Protein AF-A0A965URI7-F1 (afdb_monomer)

Solvent-accessible surface area (backbone atoms only — not comparable to full-atom values): 6459 Å² total; per-residue (Å²): 134,85,84,77,78,79,81,86,84,74,82,83,72,89,84,85,89,84,91,57,70,40,80,77,44,79,47,72,44,72,73,51,102,81,38,35,33,45,35,40,33,29,33,38,44,40,99,86,64,44,81,44,63,79,91,58,54,43,77,48,74,45,69,52,45,76,66,55,39,70,76,36,56,68,60,39,50,54,48,52,52,53,58,62,43,47,63,57,50,51,54,52,52,51,55,53,53,57,56,67,71,76,112

Foldseek 3Di:
DDDDDDDDDDPDDDDDDDPDWDFPDWDWAPQDPAWTKIKTWTFDADPVRHGDPPVRIDIDMDIDDPVVCVVPVVVVVVSVVVVVVVVVVVVVVVVVVVVVVVD

Mean predicted aligned error: 12.02 Å

Sequence (103 aa):
MLNNPNPIEVPAVAAKVYDRLHVYSLAAIQPTTDSGSITVELLPATADGELANGSLVQKMTAPLNPEIMQAVPELAAAFQAVLAAIPATQAYLAAQQEAASNE

Structure (mmCIF, N/CA/C/O backbone):
data_AF-A0A965URI7-F1
#
_entry.id   AF-A0A965URI7-F1
#
loop_
_atom_site.group_PDB
_atom_site.id
_atom_site.type_symbol
_atom_site.label_atom_id
_atom_site.label_alt_id
_atom_site.label_comp_id
_atom_site.label_asym_id
_atom_site.label_entity_id
_atom_site.label_seq_id
_atom_site.pdbx_PDB_ins_code
_atom_site.Cartn_x
_atom_site.Cartn_y
_atom_site.Cartn_z
_atom_site.occupancy
_atom_site.B_iso_or_equiv
_atom_site.auth_seq_id
_atom_site.auth_comp_id
_atom_site.auth_asym_id
_atom_site.auth_atom_id
_atom_site.pdbx_PDB_mo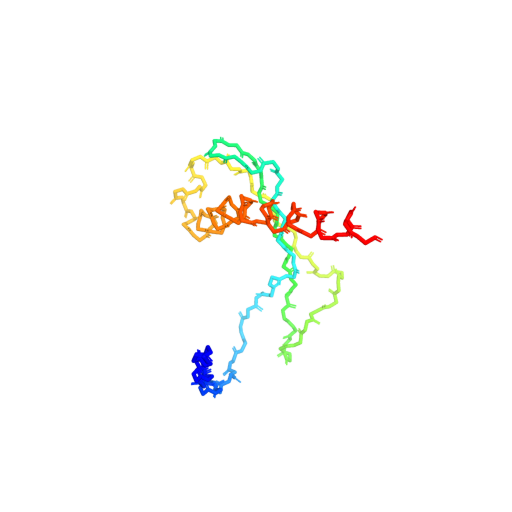del_num
ATOM 1 N N . MET A 1 1 ? 5.481 -19.696 37.059 1.00 41.69 1 MET A N 1
ATOM 2 C CA . MET A 1 1 ? 6.586 -19.413 36.121 1.00 41.69 1 MET A CA 1
ATOM 3 C C . MET A 1 1 ? 5.992 -19.404 34.723 1.00 41.69 1 MET A C 1
ATOM 5 O O . MET A 1 1 ? 5.354 -20.386 34.369 1.00 41.69 1 MET A O 1
ATOM 9 N N . LEU A 1 2 ? 6.077 -18.284 34.000 1.00 43.59 2 LEU A N 1
ATOM 10 C CA . LEU A 1 2 ? 5.572 -18.179 32.627 1.00 43.59 2 LEU A CA 1
ATOM 11 C C . LEU A 1 2 ? 6.597 -18.843 31.696 1.00 43.59 2 LEU A C 1
ATOM 13 O O . LEU A 1 2 ? 7.771 -18.482 31.738 1.00 43.59 2 LEU A O 1
ATOM 17 N N . ASN A 1 3 ? 6.177 -19.831 30.907 1.00 55.81 3 ASN A N 1
ATOM 18 C CA . ASN A 1 3 ? 7.055 -20.482 29.935 1.00 55.81 3 ASN A CA 1
ATOM 19 C C . ASN A 1 3 ? 7.365 -19.482 28.815 1.00 55.81 3 ASN A C 1
ATOM 21 O O . ASN A 1 3 ? 6.453 -19.051 28.113 1.00 55.81 3 ASN A O 1
ATOM 25 N N . ASN A 1 4 ? 8.633 -19.103 28.662 1.00 59.16 4 ASN A N 1
ATOM 26 C CA . ASN A 1 4 ? 9.064 -18.249 27.561 1.00 59.16 4 ASN A CA 1
ATOM 27 C C . ASN A 1 4 ? 9.144 -19.122 26.291 1.00 59.16 4 ASN A C 1
ATOM 29 O O . ASN A 1 4 ? 9.849 -20.134 26.327 1.00 59.16 4 ASN A O 1
ATOM 33 N N . PRO A 1 5 ? 8.411 -18.826 25.202 1.00 64.06 5 PRO A N 1
ATOM 34 C CA . PRO A 1 5 ? 8.496 -19.627 23.986 1.00 64.06 5 PRO A CA 1
ATOM 35 C C . PRO A 1 5 ? 9.886 -19.476 23.357 1.00 64.06 5 PRO A C 1
ATOM 37 O O . PRO A 1 5 ? 10.438 -18.376 23.310 1.00 64.06 5 PRO A O 1
ATOM 40 N N . ASN A 1 6 ? 10.462 -20.587 22.887 1.00 70.62 6 ASN A N 1
ATOM 41 C CA . ASN A 1 6 ? 11.753 -20.568 22.200 1.00 70.62 6 ASN A CA 1
ATOM 42 C C . ASN A 1 6 ? 11.695 -19.626 20.978 1.00 70.62 6 ASN A C 1
ATOM 44 O O . ASN A 1 6 ? 10.691 -19.649 20.257 1.00 70.62 6 ASN A O 1
ATOM 48 N N . PRO A 1 7 ? 12.745 -18.823 20.716 1.00 65.06 7 PRO A N 1
ATOM 49 C CA . PRO A 1 7 ? 12.799 -17.950 19.546 1.00 65.06 7 PRO A CA 1
ATOM 50 C C . PRO A 1 7 ? 12.645 -18.752 18.246 1.00 65.06 7 PRO A C 1
ATOM 52 O O . PRO A 1 7 ? 13.251 -19.812 18.093 1.00 65.06 7 PRO A O 1
ATOM 55 N N . ILE A 1 8 ? 11.846 -18.248 17.303 1.00 69.06 8 ILE A N 1
ATOM 56 C CA . ILE A 1 8 ? 11.729 -18.842 15.966 1.00 69.06 8 ILE A CA 1
ATOM 57 C C . ILE A 1 8 ? 12.969 -18.430 15.166 1.00 69.06 8 ILE A C 1
ATOM 59 O O . ILE A 1 8 ? 13.086 -17.278 14.752 1.00 69.06 8 ILE A O 1
ATOM 63 N N . GLU A 1 9 ? 13.899 -19.358 14.949 1.00 60.62 9 GLU A N 1
ATOM 64 C CA . GLU A 1 9 ? 15.043 -19.130 14.065 1.00 60.62 9 GLU A CA 1
ATOM 65 C C . GLU A 1 9 ? 14.634 -19.339 12.603 1.00 60.62 9 GLU A C 1
ATOM 67 O O . GLU A 1 9 ? 14.316 -20.450 12.177 1.00 60.62 9 GLU A O 1
ATOM 72 N N . VAL A 1 10 ? 14.647 -18.255 11.822 1.00 51.72 10 VAL A N 1
ATOM 73 C CA . VAL A 1 10 ? 14.452 -18.300 10.369 1.00 51.72 10 VAL A CA 1
ATOM 74 C C . VAL A 1 10 ? 15.830 -18.215 9.705 1.00 51.72 10 VAL A C 1
ATOM 76 O O . VAL A 1 10 ? 16.520 -17.209 9.888 1.00 51.72 10 VAL A O 1
ATOM 79 N N . PRO A 1 11 ? 16.268 -19.232 8.942 1.00 52.69 11 PRO A N 1
ATOM 80 C CA . PRO A 1 11 ? 17.546 -19.170 8.247 1.00 52.69 11 PRO A CA 1
ATOM 81 C C . PRO A 1 11 ? 17.525 -18.042 7.210 1.00 52.69 11 PRO A C 1
ATOM 83 O O . PRO A 1 11 ? 16.577 -17.912 6.432 1.00 52.69 11 PRO A O 1
ATOM 86 N N . ALA A 1 12 ? 18.576 -17.221 7.200 1.00 55.34 12 ALA A N 1
ATOM 87 C CA . ALA A 1 12 ? 18.700 -16.128 6.248 1.00 55.34 12 ALA A CA 1
ATOM 88 C C . ALA A 1 12 ? 18.790 -16.692 4.824 1.00 55.34 12 ALA A C 1
ATOM 90 O O . ALA A 1 12 ? 19.740 -17.390 4.466 1.00 55.34 12 ALA A O 1
ATOM 91 N N . VAL A 1 13 ? 17.779 -16.396 4.011 1.00 45.34 13 VAL A N 1
ATOM 92 C CA . VAL A 1 13 ? 17.756 -16.777 2.600 1.00 45.34 13 VAL A CA 1
ATOM 93 C C . VAL A 1 13 ? 18.772 -15.910 1.860 1.00 45.34 13 VAL A C 1
ATOM 95 O O . VAL A 1 13 ? 18.749 -14.685 1.977 1.00 45.34 13 VAL A O 1
ATOM 98 N N . ALA A 1 14 ? 19.669 -16.532 1.095 1.00 43.88 14 ALA A N 1
ATOM 99 C CA . ALA A 1 14 ? 20.610 -15.802 0.255 1.00 43.88 14 ALA A CA 1
ATOM 100 C C . ALA A 1 14 ? 19.838 -14.982 -0.791 1.00 43.88 14 ALA A C 1
ATOM 102 O O . ALA A 1 14 ? 19.219 -15.534 -1.698 1.00 43.88 14 ALA A O 1
ATOM 103 N N . ALA A 1 15 ? 19.856 -13.659 -0.657 1.00 52.19 15 ALA A N 1
ATOM 104 C CA . ALA A 1 15 ? 19.203 -12.767 -1.603 1.00 52.19 15 ALA A CA 1
ATOM 105 C C . ALA A 1 15 ? 20.182 -12.346 -2.703 1.00 52.19 15 ALA A C 1
ATOM 107 O O . ALA A 1 15 ? 21.237 -11.794 -2.387 1.00 52.19 15 ALA A O 1
ATOM 108 N N . LYS A 1 16 ? 19.801 -12.553 -3.973 1.00 47.75 16 LYS A N 1
ATOM 109 C CA . LYS A 1 16 ? 20.033 -11.612 -5.095 1.00 47.75 16 LYS A CA 1
ATOM 110 C C . LYS A 1 16 ? 19.572 -12.184 -6.437 1.00 47.75 16 LYS A C 1
ATOM 112 O O . LYS A 1 16 ? 19.998 -13.286 -6.752 1.00 47.75 16 LYS A O 1
ATOM 117 N N . VAL A 1 17 ? 18.772 -11.415 -7.200 1.00 37.69 17 VAL A N 1
ATOM 118 C CA . VAL A 1 17 ? 19.088 -10.750 -8.503 1.00 37.69 17 VAL A CA 1
ATOM 119 C C . VAL A 1 17 ? 18.024 -9.644 -8.764 1.00 37.69 17 VAL A C 1
ATOM 121 O O . VAL A 1 17 ? 16.912 -9.756 -8.244 1.00 37.69 17 VAL A O 1
ATOM 124 N N . TYR A 1 18 ? 18.342 -8.583 -9.528 1.00 54.59 18 TYR A N 1
ATOM 125 C CA . TYR A 1 18 ? 17.480 -7.414 -9.800 1.00 54.59 18 TYR A CA 1
ATOM 126 C C . TYR A 1 18 ? 17.157 -7.206 -11.289 1.00 54.59 18 TYR A C 1
ATOM 128 O O . TYR A 1 18 ? 18.071 -7.051 -12.086 1.00 54.59 18 TYR A O 1
ATOM 136 N N . ASP A 1 19 ? 15.857 -7.070 -11.586 1.00 47.19 19 ASP A N 1
ATOM 137 C CA . ASP A 1 19 ? 15.258 -6.621 -12.862 1.00 47.19 19 ASP A CA 1
ATOM 138 C C . ASP A 1 19 ? 14.026 -5.693 -12.605 1.00 47.19 19 ASP A C 1
ATOM 140 O O . ASP A 1 19 ? 13.057 -5.700 -13.363 1.00 47.19 19 ASP A O 1
ATOM 144 N N . ARG A 1 20 ? 13.951 -4.989 -11.453 1.00 50.56 20 ARG A N 1
ATOM 145 C CA . ARG A 1 20 ? 12.671 -4.567 -10.819 1.00 50.56 20 ARG A CA 1
ATOM 146 C C . ARG A 1 20 ? 12.607 -3.105 -10.339 1.00 50.56 20 ARG A C 1
ATOM 148 O O . ARG A 1 20 ? 13.596 -2.549 -9.877 1.00 50.56 20 ARG A O 1
ATOM 155 N N . LEU A 1 21 ? 11.398 -2.523 -10.387 1.00 59.62 21 LEU A N 1
ATOM 156 C CA . LEU A 1 21 ? 11.005 -1.286 -9.687 1.00 59.62 21 LEU A CA 1
ATOM 157 C C . LEU A 1 21 ? 10.872 -1.555 -8.177 1.00 59.62 21 LEU A C 1
ATOM 159 O O . LEU A 1 21 ? 10.291 -2.567 -7.780 1.00 59.62 21 LEU A O 1
ATOM 163 N N . HIS A 1 22 ? 11.365 -0.643 -7.339 1.00 71.19 22 HIS A N 1
ATOM 164 C CA . HIS A 1 22 ? 11.197 -0.700 -5.887 1.00 71.19 22 HIS A CA 1
ATOM 165 C C . HIS A 1 22 ? 9.975 0.108 -5.454 1.00 71.19 22 HIS A C 1
ATOM 167 O O . HIS A 1 22 ? 9.839 1.266 -5.838 1.00 71.19 22 HIS A O 1
ATOM 173 N N . VAL A 1 23 ? 9.107 -0.471 -4.621 1.00 72.75 23 VAL A N 1
ATOM 174 C CA . VAL A 1 23 ? 8.041 0.288 -3.948 1.00 72.75 23 VAL A CA 1
ATOM 175 C C . VAL A 1 23 ? 8.666 1.053 -2.788 1.00 72.75 23 VAL A C 1
ATOM 177 O O . VAL A 1 23 ? 9.171 0.438 -1.851 1.00 72.75 23 VAL A O 1
ATOM 180 N N . TYR A 1 24 ? 8.644 2.383 -2.859 1.00 75.94 24 TYR A N 1
ATOM 181 C CA . TYR A 1 24 ? 9.169 3.252 -1.803 1.00 75.94 24 TYR A CA 1
ATOM 182 C C . TYR A 1 24 ? 8.063 3.768 -0.877 1.00 75.94 24 TYR A C 1
ATOM 184 O O . TYR A 1 24 ? 8.278 3.919 0.323 1.00 75.94 24 TYR A O 1
ATOM 192 N N . SER A 1 25 ? 6.863 3.999 -1.417 1.00 82.56 25 SER A N 1
ATOM 193 C CA . SER A 1 25 ? 5.703 4.429 -0.638 1.00 82.56 25 SER A CA 1
ATOM 194 C C . SER A 1 25 ? 4.423 3.789 -1.160 1.00 82.56 25 SER A C 1
ATOM 196 O O . SER A 1 25 ? 4.212 3.670 -2.370 1.00 82.56 25 SER A O 1
ATOM 198 N N . LEU A 1 26 ? 3.566 3.391 -0.222 1.00 82.31 26 LEU A N 1
ATOM 199 C CA . LEU A 1 26 ? 2.203 2.950 -0.469 1.00 82.31 26 LEU A CA 1
ATOM 200 C C . LEU A 1 2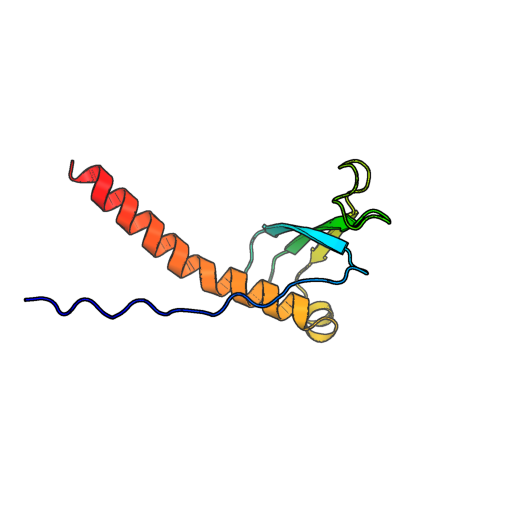6 ? 1.280 3.787 0.414 1.00 82.31 26 LEU A C 1
ATOM 202 O O . LEU A 1 26 ? 1.354 3.718 1.639 1.00 82.31 26 LEU A O 1
ATOM 206 N N . ALA A 1 27 ? 0.402 4.560 -0.213 1.00 85.06 27 ALA A N 1
ATOM 207 C CA . ALA A 1 27 ? -0.587 5.369 0.479 1.00 85.06 27 ALA A CA 1
ATOM 208 C C . ALA A 1 27 ? -1.991 4.937 0.060 1.00 85.06 27 ALA A C 1
ATOM 210 O O . ALA A 1 27 ? -2.331 4.964 -1.122 1.00 85.06 27 ALA A O 1
ATOM 211 N N . ALA A 1 28 ? -2.815 4.569 1.037 1.00 84.06 28 ALA A N 1
ATOM 212 C CA . ALA A 1 28 ? -4.239 4.350 0.837 1.00 84.06 28 ALA A CA 1
ATOM 213 C C . ALA A 1 28 ? -5.013 5.565 1.358 1.00 84.06 28 ALA A C 1
ATOM 215 O O . ALA A 1 28 ? -4.827 5.982 2.502 1.00 84.06 28 ALA A O 1
ATOM 216 N N . ILE A 1 29 ? -5.877 6.135 0.524 1.00 83.88 29 ILE A N 1
ATOM 217 C CA . ILE A 1 29 ? -6.673 7.317 0.857 1.00 83.88 29 ILE A CA 1
ATOM 218 C C . ILE A 1 29 ? -8.130 6.889 0.975 1.00 83.88 29 ILE A C 1
ATOM 220 O O . ILE A 1 29 ? -8.705 6.372 0.017 1.00 83.88 29 ILE A O 1
ATOM 224 N N . GLN A 1 30 ? -8.705 7.120 2.159 1.00 83.38 30 GLN A N 1
ATOM 225 C CA . GLN A 1 30 ? -10.079 6.739 2.509 1.00 83.38 30 GLN A CA 1
ATOM 226 C C . GLN A 1 30 ? -10.431 5.298 2.090 1.00 83.38 30 GLN A C 1
ATOM 228 O O . GLN A 1 30 ? -11.428 5.098 1.396 1.00 83.38 30 GLN A O 1
ATOM 233 N N . PRO A 1 31 ? -9.612 4.293 2.465 1.00 81.25 31 PRO A N 1
ATOM 234 C CA . PRO A 1 31 ? -9.887 2.916 2.090 1.00 81.25 31 PRO A CA 1
ATOM 235 C C . PRO A 1 31 ? -11.178 2.440 2.776 1.00 81.25 31 PRO A C 1
ATOM 237 O O . PRO A 1 31 ? -11.254 2.390 4.003 1.00 81.25 31 PRO A O 1
ATOM 240 N N . THR A 1 32 ? -12.192 2.083 1.991 1.00 80.44 32 THR A N 1
ATOM 241 C CA . THR A 1 32 ? -13.404 1.381 2.443 1.00 80.44 32 THR A CA 1
ATOM 242 C C . THR A 1 32 ? -13.628 0.135 1.589 1.00 80.44 32 THR A C 1
ATOM 244 O O . THR A 1 32 ? -12.960 -0.057 0.581 1.00 80.44 32 THR A O 1
ATOM 247 N N . THR A 1 33 ? -14.585 -0.720 1.938 1.00 72.25 33 THR A N 1
ATOM 248 C CA . THR A 1 33 ? -14.948 -1.869 1.091 1.00 72.25 33 THR A CA 1
ATOM 249 C C . THR A 1 33 ? -15.363 -1.479 -0.329 1.00 72.25 33 THR A C 1
ATOM 251 O O . THR A 1 33 ? -15.167 -2.272 -1.246 1.00 72.25 33 THR A O 1
ATOM 254 N N . ASP A 1 34 ? -15.885 -0.263 -0.514 1.00 70.94 34 ASP A N 1
ATOM 255 C CA . ASP A 1 34 ? -16.582 0.151 -1.735 1.00 70.94 34 ASP A CA 1
ATOM 256 C C . ASP A 1 34 ? -15.957 1.385 -2.412 1.00 70.94 34 ASP A C 1
ATOM 258 O O . ASP A 1 34 ? -16.368 1.768 -3.507 1.00 70.94 34 ASP A O 1
ATOM 262 N N . SER A 1 35 ? -14.981 2.041 -1.776 1.00 76.81 35 SER A N 1
ATOM 263 C CA . SER A 1 35 ? -14.392 3.290 -2.263 1.00 76.81 35 SER A CA 1
ATOM 264 C C . SER A 1 35 ? -12.969 3.530 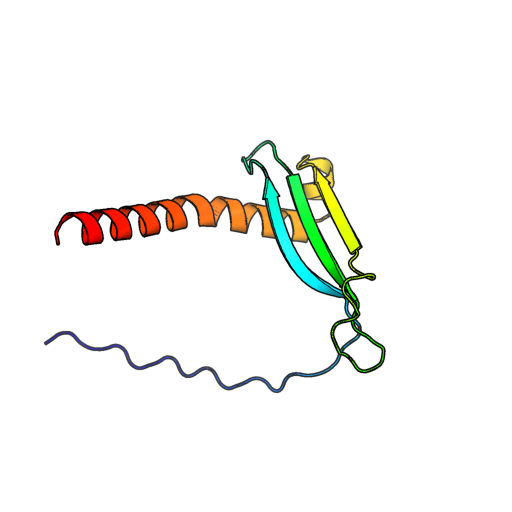-1.757 1.00 76.81 35 SER A C 1
ATOM 266 O O . SER A 1 35 ? -12.543 2.993 -0.737 1.00 76.81 35 SER A O 1
ATOM 268 N N . GLY A 1 36 ? -12.259 4.432 -2.434 1.00 83.06 36 GLY A N 1
ATOM 269 C CA . GLY A 1 36 ? -10.968 4.963 -2.000 1.00 83.06 36 GLY A CA 1
ATOM 270 C C . GLY A 1 36 ? -9.996 5.106 -3.163 1.00 83.06 36 GLY A C 1
ATOM 271 O O . GLY A 1 36 ? -10.360 4.960 -4.334 1.00 83.06 36 GLY A O 1
ATOM 272 N N . SER A 1 37 ? -8.727 5.340 -2.844 1.00 85.56 37 SER A N 1
ATOM 273 C CA . SER A 1 37 ? -7.642 5.179 -3.813 1.00 85.56 37 SER A CA 1
ATOM 274 C C . SER A 1 37 ? -6.389 4.595 -3.176 1.00 85.56 37 SER A C 1
ATOM 276 O O . SER A 1 37 ? -6.124 4.783 -1.987 1.00 85.56 37 SER A O 1
ATOM 278 N N . ILE A 1 38 ? -5.605 3.890 -3.989 1.00 85.06 38 ILE A N 1
ATOM 279 C CA . ILE A 1 38 ? -4.230 3.529 -3.660 1.00 85.06 38 ILE A CA 1
ATOM 280 C C . ILE A 1 38 ? -3.303 4.349 -4.540 1.00 85.06 38 ILE A C 1
ATOM 282 O O . ILE A 1 38 ? -3.491 4.467 -5.750 1.00 85.06 38 ILE A O 1
ATOM 286 N N . THR A 1 39 ? -2.274 4.891 -3.911 1.00 88.25 39 THR A N 1
ATOM 287 C CA . THR A 1 39 ? -1.145 5.523 -4.566 1.00 88.25 39 THR A CA 1
ATOM 288 C C . THR A 1 39 ? 0.113 4.728 -4.256 1.00 88.25 39 THR A C 1
ATOM 290 O O . THR A 1 39 ? 0.419 4.473 -3.093 1.00 88.25 39 THR A O 1
ATOM 293 N N . VAL A 1 40 ? 0.837 4.352 -5.304 1.00 84.31 40 VAL A N 1
ATOM 294 C CA . VAL A 1 40 ? 2.117 3.652 -5.239 1.00 84.31 40 VAL A CA 1
ATOM 295 C C . VAL A 1 40 ? 3.182 4.568 -5.819 1.00 84.31 40 VAL A C 1
ATOM 297 O O . VAL A 1 40 ? 3.039 5.062 -6.939 1.00 84.31 40 VAL A O 1
ATOM 300 N N . GLU A 1 41 ? 4.252 4.786 -5.068 1.00 87.00 41 GLU A N 1
ATOM 301 C CA . GLU A 1 41 ? 5.442 5.473 -5.559 1.00 87.00 41 GLU A CA 1
ATOM 302 C C . GLU A 1 41 ? 6.550 4.443 -5.758 1.00 87.00 41 GLU A C 1
ATOM 304 O O . GLU A 1 41 ? 6.994 3.771 -4.820 1.00 87.00 41 GLU A O 1
ATOM 309 N N . LEU A 1 42 ? 6.947 4.297 -7.019 1.00 84.75 42 LEU A N 1
ATOM 310 C CA . LEU A 1 42 ? 7.957 3.364 -7.475 1.00 84.75 42 LEU A CA 1
ATOM 311 C C . LEU A 1 42 ? 9.237 4.113 -7.811 1.00 84.75 42 LEU A C 1
ATOM 313 O O . LEU A 1 42 ? 9.226 5.058 -8.596 1.00 84.75 42 LEU A O 1
ATOM 317 N N . LEU A 1 43 ? 10.351 3.651 -7.266 1.00 84.44 43 LEU A N 1
ATOM 318 C CA . LEU A 1 43 ? 11.674 4.134 -7.618 1.00 84.44 43 LEU A CA 1
ATOM 319 C C . LEU A 1 43 ? 12.372 3.048 -8.445 1.00 84.44 43 LEU A C 1
ATOM 321 O O . LEU A 1 43 ? 12.526 1.923 -7.959 1.00 84.44 43 LEU A O 1
ATOM 325 N N . PRO A 1 44 ? 12.746 3.317 -9.706 1.00 78.94 44 PRO A N 1
ATOM 326 C CA . PRO A 1 44 ? 13.472 2.339 -10.504 1.00 78.94 44 PRO A CA 1
ATOM 327 C C . PRO A 1 44 ? 14.810 1.991 -9.859 1.00 78.94 44 PRO A C 1
ATOM 329 O O . PRO A 1 44 ? 15.457 2.838 -9.243 1.00 78.94 44 PRO A O 1
ATOM 332 N N . ALA A 1 45 ? 15.222 0.737 -10.017 1.00 74.31 45 ALA A N 1
ATOM 333 C CA . ALA A 1 45 ? 16.603 0.363 -9.771 1.00 74.31 45 ALA A CA 1
ATOM 334 C C . ALA A 1 45 ? 17.494 0.926 -10.894 1.00 74.31 45 ALA A C 1
ATOM 336 O O . ALA A 1 45 ? 17.085 0.979 -12.058 1.00 74.31 45 ALA A O 1
ATOM 337 N N . THR A 1 46 ? 18.709 1.352 -10.560 1.00 74.12 46 THR A N 1
ATOM 338 C CA . THR A 1 46 ? 19.759 1.659 -11.537 1.00 74.12 46 THR A CA 1
ATOM 339 C C . THR A 1 46 ? 20.296 0.365 -12.159 1.00 74.12 46 THR A C 1
ATOM 341 O O . THR A 1 46 ? 20.005 -0.731 -11.680 1.00 74.12 46 THR A O 1
ATOM 344 N N . ALA A 1 47 ? 21.112 0.470 -13.215 1.00 73.12 47 ALA A N 1
ATOM 345 C CA . ALA A 1 47 ? 21.755 -0.695 -13.842 1.00 73.12 47 ALA A CA 1
ATOM 346 C C . ALA A 1 47 ? 22.621 -1.513 -12.861 1.00 73.12 47 ALA A C 1
ATOM 348 O O . ALA A 1 47 ? 22.826 -2.706 -13.068 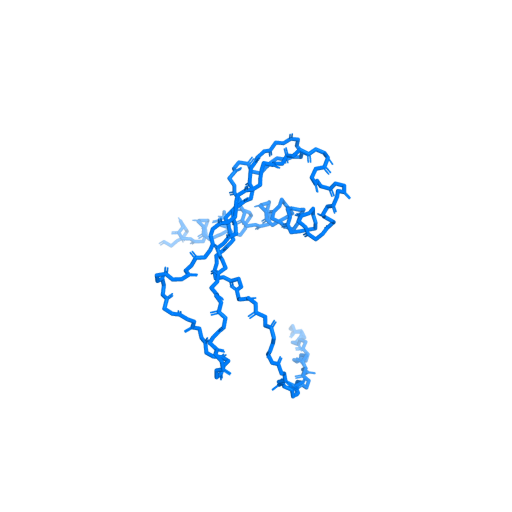1.00 73.12 47 ALA A O 1
ATOM 349 N N . ASP A 1 48 ? 23.067 -0.879 -11.774 1.00 73.12 48 ASP A N 1
ATOM 350 C CA . ASP A 1 48 ? 23.873 -1.489 -10.716 1.00 73.12 4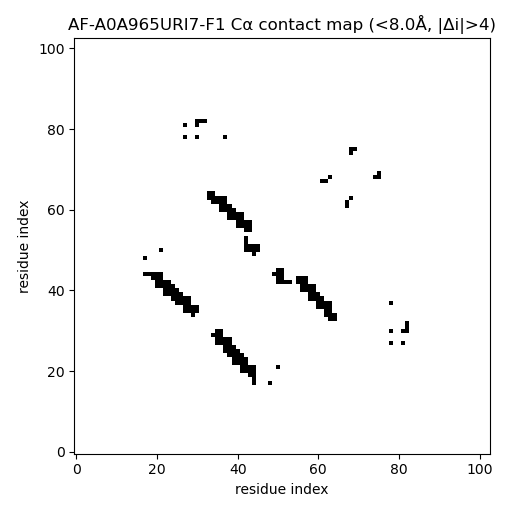8 ASP A CA 1
ATOM 351 C C . ASP A 1 48 ? 23.016 -2.072 -9.570 1.00 73.12 48 ASP A C 1
ATOM 353 O O . ASP A 1 48 ? 23.551 -2.629 -8.613 1.00 73.12 48 ASP A O 1
ATOM 357 N N . GLY A 1 49 ? 21.682 -1.972 -9.665 1.00 65.81 49 GLY A N 1
ATOM 358 C CA . GLY A 1 49 ? 20.731 -2.488 -8.674 1.00 65.81 49 GLY A CA 1
ATOM 359 C C . GLY A 1 49 ? 20.478 -1.567 -7.475 1.00 65.81 49 GLY A C 1
ATOM 360 O O . GLY A 1 49 ? 19.854 -1.996 -6.507 1.00 65.81 49 GLY A O 1
ATOM 361 N N . GLU A 1 50 ? 20.946 -0.318 -7.528 1.00 71.50 50 GLU A N 1
ATOM 362 C CA . GLU A 1 50 ? 20.741 0.687 -6.477 1.00 71.50 50 GLU A CA 1
ATOM 363 C C . GLU A 1 50 ? 19.451 1.483 -6.700 1.00 71.50 50 GLU A C 1
ATOM 365 O O . GLU A 1 50 ? 18.930 1.547 -7.813 1.00 71.50 50 GLU A O 1
ATOM 370 N N . LEU A 1 51 ? 18.932 2.141 -5.660 1.00 73.25 51 LEU A N 1
ATOM 371 C CA . LEU A 1 51 ? 17.793 3.046 -5.826 1.00 73.25 51 LEU A CA 1
ATOM 372 C C . LEU A 1 51 ? 18.186 4.235 -6.713 1.00 73.25 51 LEU A C 1
ATOM 374 O O . LEU A 1 51 ? 19.163 4.937 -6.442 1.00 73.25 51 LEU A O 1
ATOM 378 N N . ALA A 1 52 ? 17.413 4.476 -7.772 1.00 71.88 52 ALA A N 1
ATOM 379 C CA . ALA A 1 52 ? 17.612 5.635 -8.628 1.00 71.88 52 ALA A CA 1
ATOM 380 C C . ALA A 1 52 ? 17.373 6.954 -7.873 1.00 71.88 52 ALA A C 1
ATOM 382 O O . ALA A 1 52 ? 16.805 6.995 -6.784 1.00 71.88 52 ALA A O 1
ATOM 383 N N . ASN A 1 53 ? 17.796 8.069 -8.470 1.00 79.06 53 ASN A N 1
ATOM 384 C CA . ASN A 1 53 ? 17.526 9.392 -7.910 1.00 79.06 53 ASN A CA 1
ATOM 385 C C . ASN A 1 53 ? 16.008 9.618 -7.761 1.00 79.06 53 ASN A C 1
ATOM 387 O O . ASN A 1 53 ? 15.235 9.226 -8.634 1.00 79.06 53 ASN A O 1
ATOM 391 N N . GLY A 1 54 ? 15.592 10.309 -6.695 1.00 74.94 54 GLY A N 1
ATOM 392 C CA . GLY A 1 54 ? 14.203 10.700 -6.444 1.00 74.94 54 GLY A CA 1
ATOM 393 C C . GLY A 1 54 ? 13.525 11.469 -7.589 1.00 74.94 54 GLY A C 1
ATOM 394 O O . GLY A 1 54 ? 12.303 11.452 -7.692 1.00 74.94 54 GLY A O 1
ATOM 395 N N . SER A 1 55 ? 14.283 12.082 -8.505 1.00 79.75 55 SER A N 1
ATOM 396 C CA . SER A 1 55 ? 13.731 12.663 -9.741 1.00 79.75 55 SER A CA 1
ATOM 397 C C . SER A 1 55 ? 13.113 11.635 -10.700 1.00 79.75 55 SER A C 1
ATOM 399 O O . SER A 1 55 ? 12.365 12.018 -11.597 1.00 79.75 55 SER A O 1
ATOM 401 N N . LEU A 1 56 ? 13.414 10.347 -10.523 1.00 78.75 56 LEU A N 1
ATOM 402 C CA . LEU A 1 56 ? 12.914 9.234 -11.330 1.00 78.75 56 LEU A CA 1
ATOM 403 C C . LEU A 1 56 ? 11.771 8.471 -10.646 1.00 78.75 56 LEU A C 1
ATOM 405 O O . LEU A 1 56 ? 11.372 7.413 -11.136 1.00 78.75 56 LEU A O 1
ATOM 409 N N . VAL A 1 57 ? 11.239 8.994 -9.532 1.00 86.31 57 VAL A N 1
ATOM 410 C CA . VAL A 1 57 ? 10.049 8.435 -8.879 1.00 86.31 57 VAL A CA 1
ATOM 411 C C . VAL A 1 57 ? 8.887 8.430 -9.866 1.00 86.31 57 VAL A C 1
ATOM 413 O O . VAL A 1 57 ? 8.499 9.457 -10.422 1.00 86.31 57 VAL A O 1
ATOM 416 N N . GLN A 1 58 ? 8.300 7.256 -10.041 1.00 83.81 58 GLN A N 1
ATOM 417 C CA . GLN A 1 58 ? 7.080 7.051 -10.796 1.00 83.81 58 GLN A CA 1
ATOM 418 C C . GLN A 1 58 ? 5.923 6.918 -9.821 1.00 83.81 58 GLN A C 1
ATOM 420 O O . GLN A 1 58 ? 5.924 6.058 -8.942 1.00 83.81 58 GLN A O 1
ATOM 425 N N . LYS A 1 59 ? 4.919 7.7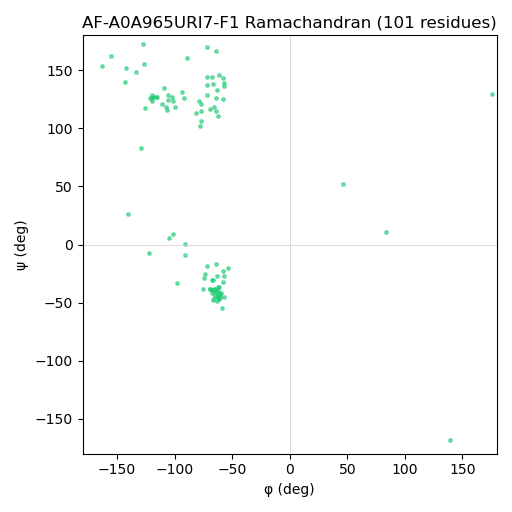72 -9.987 1.00 87.88 59 LYS A N 1
ATOM 426 C CA . LYS A 1 59 ? 3.726 7.768 -9.151 1.00 87.88 59 LYS A CA 1
ATOM 427 C C . LYS A 1 59 ? 2.561 7.180 -9.924 1.00 87.88 59 LYS A C 1
ATOM 429 O O . LYS A 1 59 ? 2.215 7.672 -1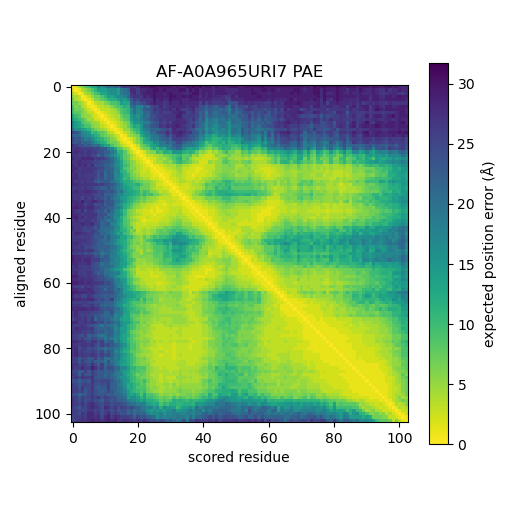0.994 1.00 87.88 59 LYS A O 1
ATOM 434 N N . MET A 1 60 ? 1.946 6.152 -9.360 1.00 83.94 60 MET A N 1
ATOM 435 C CA . MET A 1 60 ? 0.742 5.535 -9.899 1.00 83.94 60 MET A CA 1
ATOM 436 C C . MET A 1 60 ? -0.375 5.673 -8.882 1.00 83.94 60 MET A C 1
ATOM 438 O O . MET A 1 60 ? -0.217 5.282 -7.729 1.00 83.94 60 MET A O 1
ATOM 442 N N . THR A 1 61 ? -1.511 6.206 -9.313 1.00 86.50 61 THR A N 1
ATOM 443 C CA . THR A 1 61 ? -2.712 6.295 -8.485 1.00 86.50 61 THR A CA 1
ATOM 444 C C . THR A 1 61 ? -3.834 5.561 -9.190 1.00 86.50 61 THR A C 1
ATOM 446 O O . THR A 1 61 ? -4.131 5.843 -10.349 1.00 86.50 61 THR A O 1
ATOM 449 N N . ALA A 1 62 ? -4.454 4.628 -8.480 1.00 82.19 62 ALA A N 1
ATOM 450 C CA . ALA A 1 62 ? -5.587 3.867 -8.968 1.00 82.19 62 ALA A CA 1
ATOM 451 C C . ALA A 1 62 ? -6.795 4.122 -8.056 1.00 82.19 62 ALA A C 1
ATOM 453 O O . ALA A 1 62 ? -6.681 3.954 -6.833 1.00 82.19 62 ALA A O 1
ATOM 454 N N . PRO A 1 63 ? -7.947 4.542 -8.613 1.00 83.19 63 PRO A N 1
ATOM 455 C CA . PRO A 1 63 ? -9.185 4.546 -7.856 1.00 83.19 63 PRO A CA 1
ATOM 456 C C . PRO A 1 63 ? -9.589 3.103 -7.563 1.00 83.19 63 PRO A C 1
ATOM 458 O O . PRO A 1 63 ? -9.403 2.207 -8.388 1.00 83.19 63 PRO A O 1
ATOM 461 N N . LEU A 1 64 ? -10.170 2.881 -6.392 1.00 72.69 64 LEU A N 1
ATOM 462 C CA . LEU A 1 64 ? -10.795 1.604 -6.094 1.00 72.69 64 LEU A CA 1
ATOM 463 C C . LEU A 1 64 ? -12.142 1.552 -6.787 1.00 72.69 64 LEU A C 1
ATOM 465 O O . LEU A 1 64 ? -13.111 2.171 -6.355 1.00 72.69 64 LEU A O 1
ATOM 469 N N . ASN A 1 65 ? -12.168 0.827 -7.897 1.00 78.44 65 ASN A N 1
ATOM 470 C CA . ASN A 1 65 ? -13.392 0.377 -8.520 1.00 78.44 65 ASN A CA 1
ATOM 471 C C . ASN A 1 65 ? -13.322 -1.150 -8.727 1.00 78.44 65 ASN A C 1
ATOM 473 O O . ASN A 1 65 ? -12.228 -1.722 -8.802 1.00 78.44 65 ASN A O 1
ATOM 477 N N . PRO A 1 66 ? -14.476 -1.831 -8.813 1.00 75.88 66 PRO A N 1
ATOM 478 C CA . PRO A 1 66 ? -14.510 -3.284 -8.962 1.00 75.88 66 PRO A CA 1
ATOM 479 C C . PRO A 1 66 ? -13.758 -3.798 -10.198 1.00 75.88 66 PRO A C 1
ATOM 481 O O . PRO A 1 66 ? -13.178 -4.877 -10.157 1.00 75.88 66 PRO A O 1
ATOM 484 N N . GLU A 1 67 ? -13.736 -3.020 -11.280 1.00 82.06 67 GLU A N 1
ATOM 485 C CA . GLU A 1 67 ? -13.098 -3.386 -12.547 1.00 82.06 67 GLU A CA 1
ATOM 486 C C . GLU A 1 67 ? -11.570 -3.496 -12.414 1.00 82.06 67 GLU A C 1
ATOM 488 O O . GLU A 1 67 ? -10.985 -4.511 -12.789 1.00 82.06 67 GLU A O 1
ATOM 493 N N . ILE A 1 68 ? -10.922 -2.502 -11.800 1.00 74.56 68 ILE A N 1
ATOM 494 C CA . ILE A 1 68 ? -9.474 -2.504 -11.557 1.00 74.56 68 ILE A CA 1
ATOM 495 C C . ILE A 1 68 ? -9.099 -3.614 -10.575 1.00 74.56 68 ILE A C 1
ATOM 497 O O . ILE A 1 68 ? -8.093 -4.292 -10.772 1.00 74.56 68 ILE A O 1
ATOM 501 N N . MET A 1 69 ? -9.908 -3.836 -9.537 1.00 75.12 69 MET A N 1
ATOM 502 C CA . MET A 1 69 ? -9.639 -4.893 -8.556 1.00 75.12 69 MET A CA 1
ATOM 503 C C . MET A 1 69 ? -9.765 -6.301 -9.151 1.00 75.12 69 MET A C 1
ATOM 505 O O . MET A 1 69 ? -9.061 -7.207 -8.711 1.00 75.12 69 MET A O 1
ATOM 509 N N . GLN A 1 70 ? -10.628 -6.493 -10.152 1.00 80.62 70 GLN A N 1
ATOM 510 C CA . GLN A 1 70 ? -10.718 -7.749 -10.902 1.00 80.62 70 GLN A CA 1
ATOM 511 C C . GLN A 1 70 ? -9.561 -7.915 -11.892 1.00 80.62 70 GLN A C 1
ATOM 513 O O . GLN A 1 70 ? -9.051 -9.021 -12.054 1.00 80.62 70 GLN A O 1
ATOM 518 N N . ALA A 1 71 ? -9.144 -6.828 -12.546 1.00 82.06 71 ALA A N 1
ATOM 519 C CA . ALA A 1 71 ? -8.067 -6.854 -13.530 1.00 82.06 71 ALA A CA 1
ATOM 520 C C . ALA A 1 71 ? -6.667 -6.981 -12.901 1.00 82.06 71 ALA A C 1
ATOM 522 O O . ALA A 1 71 ? -5.767 -7.530 -13.534 1.00 82.06 71 ALA A O 1
ATOM 523 N N . VAL A 1 72 ? -6.475 -6.480 -11.674 1.00 82.25 72 VAL A N 1
ATOM 524 C CA . VAL A 1 72 ? -5.182 -6.446 -10.971 1.00 82.25 72 VAL A CA 1
ATOM 525 C C . VAL A 1 72 ? -5.333 -7.038 -9.558 1.00 82.25 72 VAL A C 1
ATOM 527 O O . VAL A 1 72 ? -5.505 -6.297 -8.581 1.00 82.25 72 VAL A O 1
ATOM 530 N N . PRO A 1 73 ? -5.282 -8.375 -9.411 1.00 80.38 73 PRO A N 1
ATOM 531 C CA . PRO A 1 73 ? -5.530 -9.047 -8.134 1.00 80.38 73 PRO A CA 1
ATOM 532 C C . PRO A 1 73 ? -4.508 -8.690 -7.042 1.00 80.38 73 PRO A C 1
ATOM 534 O O . PRO A 1 73 ? -4.848 -8.687 -5.860 1.00 80.38 73 PRO A O 1
ATOM 537 N N . GLU A 1 74 ? -3.275 -8.326 -7.399 1.00 79.62 74 GLU A N 1
ATOM 538 C CA . GLU A 1 74 ? -2.248 -7.874 -6.453 1.00 79.62 74 GLU A CA 1
ATOM 539 C C . GLU A 1 74 ? -2.627 -6.546 -5.790 1.00 79.62 74 GLU A C 1
ATOM 541 O O . GLU A 1 74 ? -2.402 -6.358 -4.593 1.00 79.62 74 GLU A O 1
ATOM 546 N N . LEU A 1 75 ? -3.243 -5.633 -6.548 1.00 76.62 75 LEU A N 1
ATOM 547 C CA . LEU A 1 75 ? -3.723 -4.362 -6.014 1.00 76.62 75 LEU A CA 1
ATOM 548 C C . LEU A 1 75 ? -4.914 -4.586 -5.077 1.00 76.62 75 LEU A C 1
ATOM 550 O O . LEU A 1 75 ? -4.999 -3.954 -4.023 1.00 76.62 75 LEU A O 1
ATOM 554 N N . ALA A 1 76 ? -5.792 -5.534 -5.418 1.00 78.75 76 ALA A N 1
ATOM 555 C CA . ALA A 1 76 ? -6.880 -5.947 -4.541 1.00 78.75 76 ALA A CA 1
ATOM 556 C C . ALA A 1 76 ? -6.356 -6.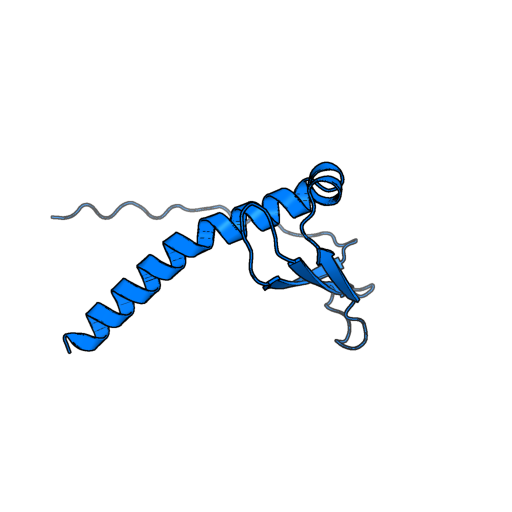545 -3.224 1.00 78.75 76 ALA A C 1
ATOM 558 O O . ALA A 1 76 ? -6.827 -6.169 -2.151 1.00 78.75 76 ALA A O 1
ATOM 559 N N . ALA A 1 77 ? -5.347 -7.418 -3.287 1.00 82.94 77 ALA A N 1
ATOM 560 C CA . ALA A 1 77 ? -4.716 -7.996 -2.103 1.00 82.94 77 ALA A CA 1
ATOM 561 C C . ALA A 1 77 ? -4.050 -6.926 -1.222 1.00 82.94 77 ALA A C 1
ATOM 563 O O . ALA A 1 77 ? -4.256 -6.917 -0.007 1.00 82.94 77 ALA A O 1
ATOM 564 N N . ALA A 1 78 ? -3.309 -5.990 -1.825 1.00 81.56 78 ALA A N 1
ATOM 565 C CA . ALA A 1 78 ? -2.694 -4.876 -1.105 1.00 81.56 78 ALA A CA 1
ATOM 566 C C . ALA A 1 78 ? -3.747 -4.015 -0.391 1.00 81.56 78 ALA A C 1
ATOM 568 O O . ALA A 1 78 ? -3.569 -3.636 0.765 1.00 81.56 78 ALA A O 1
ATOM 569 N N . PHE A 1 79 ? -4.876 -3.755 -1.049 1.00 79.12 79 PHE A N 1
ATOM 570 C CA . PHE A 1 79 ? -5.963 -2.994 -0.453 1.00 79.12 79 PHE A CA 1
ATOM 571 C C . PHE A 1 79 ? -6.620 -3.703 0.730 1.00 79.12 79 PHE A C 1
ATOM 573 O O . PHE A 1 79 ? -6.809 -3.101 1.787 1.00 79.12 79 PHE A O 1
ATOM 580 N N . GLN A 1 80 ? -6.925 -4.991 0.578 1.00 82.75 80 GLN A N 1
ATOM 581 C CA . GLN A 1 80 ? -7.512 -5.788 1.653 1.00 82.75 80 GLN A CA 1
ATOM 582 C C . GLN A 1 80 ? -6.572 -5.888 2.859 1.00 82.75 80 GLN A C 1
ATOM 584 O O . GLN A 1 80 ? -7.027 -5.814 3.998 1.00 82.75 80 GLN A O 1
ATOM 589 N N . ALA A 1 81 ? -5.258 -5.973 2.626 1.00 85.75 81 ALA A N 1
ATOM 590 C CA . ALA A 1 81 ? -4.268 -5.930 3.697 1.00 85.75 81 ALA A CA 1
ATOM 591 C C . ALA A 1 81 ? -4.304 -4.595 4.462 1.00 85.75 81 ALA A C 1
ATOM 593 O O . ALA A 1 81 ? -4.276 -4.597 5.692 1.00 85.75 81 ALA A O 1
ATOM 594 N N . VAL A 1 82 ? -4.427 -3.462 3.758 1.00 85.12 82 VAL A N 1
ATOM 595 C CA . VAL A 1 82 ? -4.576 -2.147 4.402 1.00 85.12 82 VAL A CA 1
ATOM 596 C C . VAL A 1 82 ? -5.871 -2.072 5.209 1.00 85.12 82 VAL A C 1
ATOM 598 O O . VAL A 1 82 ? -5.829 -1.682 6.373 1.00 85.12 82 VAL A O 1
ATOM 601 N N . LEU A 1 83 ? -7.008 -2.478 4.633 1.00 85.12 83 LEU A N 1
ATOM 602 C CA . LEU A 1 83 ? -8.293 -2.490 5.340 1.00 85.12 83 LEU A CA 1
ATOM 603 C C . LEU A 1 83 ? -8.237 -3.338 6.616 1.00 85.12 83 LEU A C 1
ATOM 605 O O . LEU A 1 83 ? -8.687 -2.893 7.671 1.00 85.12 83 LEU A O 1
ATOM 609 N N . ALA A 1 84 ? -7.644 -4.530 6.538 1.00 88.38 84 ALA A N 1
ATOM 610 C CA . ALA A 1 84 ? -7.499 -5.428 7.678 1.00 88.38 84 ALA A CA 1
ATOM 611 C C . ALA A 1 84 ? -6.557 -4.872 8.761 1.00 88.38 84 ALA A C 1
ATOM 613 O O . ALA A 1 84 ? -6.753 -5.143 9.947 1.00 88.38 84 ALA A O 1
ATOM 614 N N . ALA A 1 85 ? -5.553 -4.078 8.380 1.00 88.81 85 ALA A N 1
ATOM 615 C CA . ALA A 1 85 ? -4.623 -3.469 9.324 1.00 88.81 85 ALA A CA 1
ATOM 616 C C . ALA A 1 85 ? -5.248 -2.316 10.130 1.00 88.81 85 ALA A C 1
ATOM 618 O O . ALA A 1 85 ? -4.784 -2.043 11.240 1.00 88.81 85 ALA A O 1
ATOM 619 N N . ILE A 1 86 ? -6.291 -1.644 9.618 1.00 86.31 86 ILE A N 1
ATOM 620 C CA . ILE A 1 86 ? -6.883 -0.457 10.265 1.00 86.31 86 ILE A CA 1
ATOM 621 C C . ILE A 1 86 ? -7.400 -0.766 11.680 1.00 86.31 86 ILE A C 1
ATOM 623 O O . ILE A 1 86 ? -6.931 -0.105 12.610 1.00 86.31 86 ILE A O 1
ATOM 627 N N . PRO A 1 87 ? -8.284 -1.763 11.908 1.00 89.38 87 PRO A N 1
ATOM 628 C CA . PRO A 1 87 ? -8.787 -2.045 13.252 1.00 89.38 87 PRO A CA 1
ATOM 629 C C . PRO A 1 87 ? -7.676 -2.456 14.225 1.00 89.38 87 PRO A C 1
ATOM 631 O O . PRO A 1 87 ? -7.653 -2.004 15.368 1.00 89.38 87 PRO A O 1
ATOM 634 N N . ALA A 1 88 ? -6.716 -3.268 13.768 1.00 89.88 88 ALA A N 1
ATOM 635 C CA . ALA A 1 88 ? -5.582 -3.697 14.588 1.00 89.88 88 ALA A CA 1
ATOM 636 C C . ALA A 1 88 ? -4.685 -2.515 14.994 1.00 89.88 88 ALA A C 1
ATOM 638 O O . ALA A 1 88 ? -4.267 -2.412 16.147 1.00 89.88 88 ALA A O 1
ATOM 639 N N . THR A 1 89 ? -4.437 -1.588 14.066 1.00 87.69 89 THR A N 1
ATOM 640 C CA . THR A 1 89 ? -3.642 -0.380 14.323 1.00 87.69 89 THR A CA 1
ATOM 641 C C . THR A 1 89 ? -4.368 0.558 15.286 1.00 87.69 89 THR A C 1
ATOM 643 O O . THR A 1 89 ? -3.752 1.089 16.206 1.00 87.69 89 THR A O 1
ATOM 646 N N . GLN A 1 90 ? -5.684 0.728 15.130 1.00 90.19 90 GLN A N 1
ATOM 647 C CA . GLN A 1 90 ? -6.501 1.520 16.054 1.00 90.19 90 GLN A CA 1
ATOM 648 C C . GLN A 1 90 ? -6.474 0.940 17.473 1.00 90.19 90 GLN A C 1
ATOM 650 O O . GLN A 1 90 ? -6.253 1.686 18.425 1.00 90.19 90 GLN A O 1
ATOM 655 N N . ALA A 1 91 ? -6.634 -0.379 17.616 1.00 93.00 91 ALA A N 1
ATOM 656 C CA . ALA A 1 91 ? -6.564 -1.055 18.910 1.00 93.00 91 ALA A CA 1
ATOM 657 C C . ALA A 1 91 ? -5.190 -0.880 19.580 1.00 93.00 91 ALA A C 1
ATOM 659 O O . ALA A 1 91 ? -5.112 -0.587 20.771 1.00 93.00 91 ALA A O 1
ATOM 660 N N . TYR A 1 92 ? -4.106 -0.999 18.808 1.00 91.75 92 TYR A N 1
ATOM 661 C CA . TYR A 1 92 ? -2.753 -0.756 19.304 1.00 91.75 92 TYR A CA 1
ATOM 662 C C . TYR A 1 92 ? -2.563 0.688 19.796 1.00 91.75 92 TYR A C 1
ATOM 664 O O . TYR A 1 92 ? -2.044 0.901 20.890 1.00 91.75 92 TYR A O 1
ATOM 672 N N . LEU A 1 93 ? -3.002 1.684 19.019 1.00 92.44 93 LEU A N 1
ATOM 673 C CA . LEU A 1 93 ? -2.882 3.097 19.395 1.00 92.44 93 LEU A CA 1
ATOM 674 C C . LEU A 1 93 ? -3.706 3.439 20.644 1.00 92.44 93 LEU A C 1
ATOM 676 O O . LEU A 1 93 ? -3.223 4.183 21.495 1.00 92.44 93 LEU A O 1
ATOM 680 N N . ALA A 1 94 ? -4.909 2.875 20.777 1.00 93.06 94 ALA A N 1
ATOM 681 C CA . ALA A 1 94 ? -5.736 3.044 21.970 1.00 93.06 94 ALA A CA 1
ATOM 682 C C . ALA A 1 94 ? -5.032 2.498 23.225 1.00 93.06 94 ALA A C 1
ATOM 684 O O . ALA A 1 94 ? -4.939 3.200 24.230 1.00 93.06 94 ALA A O 1
ATOM 685 N N . ALA A 1 95 ? -4.437 1.302 23.140 1.00 89.38 95 ALA A N 1
ATOM 686 C CA . ALA A 1 95 ? -3.694 0.707 24.252 1.00 89.38 95 ALA A CA 1
ATOM 687 C C . ALA A 1 95 ? -2.477 1.554 24.680 1.00 89.38 95 ALA A C 1
ATOM 689 O O . ALA A 1 95 ? -2.176 1.660 25.867 1.00 89.38 95 ALA A O 1
ATOM 690 N N . GLN A 1 96 ? -1.790 2.191 23.725 1.00 90.06 96 GLN A N 1
ATOM 691 C CA . GLN A 1 96 ? -0.671 3.099 24.015 1.00 90.06 96 GLN A CA 1
ATOM 692 C C . GLN A 1 96 ? -1.129 4.378 24.731 1.00 90.06 96 GLN A C 1
ATOM 694 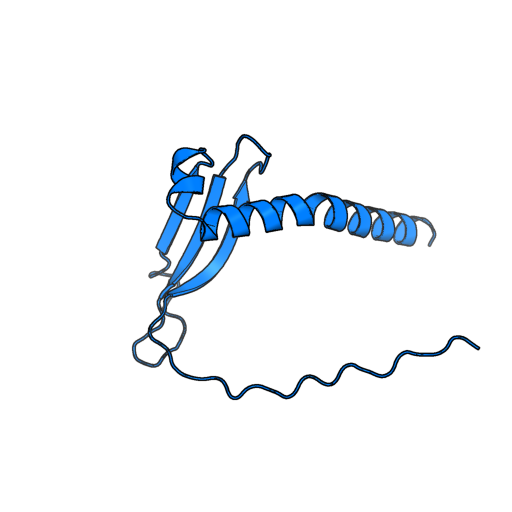O O . GLN A 1 96 ? -0.459 4.855 25.645 1.00 90.06 96 GLN A O 1
ATOM 699 N N . GLN A 1 97 ? -2.280 4.932 24.342 1.00 83.75 97 GLN A N 1
ATOM 700 C CA . GLN A 1 97 ? -2.839 6.130 24.975 1.00 83.75 97 GLN A CA 1
ATOM 701 C C . GLN A 1 97 ? -3.324 5.860 26.404 1.00 83.75 97 GLN A C 1
ATOM 703 O O . GLN A 1 97 ? -3.112 6.691 27.286 1.00 83.75 97 GLN A O 1
ATOM 708 N N . GLU A 1 98 ? -3.923 4.695 26.657 1.00 77.00 98 GLU A N 1
ATOM 709 C CA . GLU A 1 98 ? -4.312 4.271 28.008 1.00 77.00 98 GLU A CA 1
ATOM 710 C C . GLU A 1 98 ? -3.098 4.064 28.923 1.00 77.00 98 GLU A C 1
ATOM 712 O O . GLU A 1 98 ? -3.143 4.442 30.094 1.00 77.00 98 GLU A O 1
ATOM 717 N N . ALA A 1 99 ? -1.998 3.516 28.398 1.00 69.12 99 ALA A N 1
ATOM 718 C CA . ALA A 1 99 ? -0.755 3.359 29.152 1.00 69.12 99 ALA A CA 1
ATOM 719 C C . ALA A 1 99 ? -0.138 4.716 29.536 1.00 69.12 99 ALA A C 1
ATOM 721 O O . ALA A 1 99 ? 0.234 4.906 30.688 1.00 69.12 99 ALA A O 1
ATOM 722 N N . ALA A 1 100 ? -0.112 5.674 28.605 1.00 69.00 100 ALA A N 1
ATOM 723 C CA . ALA A 1 100 ? 0.432 7.015 28.838 1.00 69.00 100 ALA A CA 1
ATOM 724 C C . ALA A 1 100 ? -0.435 7.903 29.755 1.00 69.00 100 ALA A C 1
ATOM 726 O O . ALA A 1 100 ? 0.048 8.906 30.265 1.00 69.00 100 ALA A O 1
ATOM 727 N N . SER A 1 101 ? -1.718 7.572 29.940 1.00 65.12 101 SER A N 1
ATOM 728 C CA . SER A 1 101 ? -2.651 8.351 30.777 1.00 65.12 101 SER A CA 1
ATOM 729 C C . SER A 1 101 ? -2.703 7.881 32.237 1.00 65.12 101 SER A C 1
ATOM 731 O O . SER A 1 101 ? -3.348 8.528 33.059 1.00 65.12 101 SER A O 1
ATOM 733 N N . ASN A 1 102 ? -2.077 6.740 32.543 1.00 62.31 102 ASN A N 1
ATOM 734 C CA . ASN A 1 102 ? -2.017 6.142 33.880 1.00 62.31 102 ASN A CA 1
ATOM 735 C C . ASN A 1 102 ? -0.641 6.321 34.560 1.00 62.31 102 ASN A C 1
ATOM 737 O O . ASN A 1 102 ? -0.429 5.770 35.643 1.00 62.31 102 ASN A O 1
ATOM 741 N N . GLU A 1 103 ? 0.269 7.070 33.930 1.00 52.50 103 GLU A N 1
ATOM 742 C CA . GLU A 1 103 ? 1.502 7.617 34.525 1.00 52.50 103 GLU A CA 1
ATOM 743 C C . GLU A 1 103 ? 1.282 9.065 34.986 1.00 52.50 103 GLU A C 1
ATOM 745 O O . GLU A 1 103 ? 1.830 9.423 36.055 1.00 52.50 103 GLU A O 1
#

Nearest PDB structures (foldseek):
  4brp-assembly1_D  TM=4.457E-01  e=3.574E+00  Legionella pneumophila
  5tse-assembly3_C  TM=3.952E-01  e=3.368E+00  Acinetobacter baumannii
  5u7p-assembly1_A  TM=3.408E-01  e=3.368E+00  Trifolium repens

Radius of gyration: 19.4 Å; Cα contacts (8 Å, |Δi|>4): 107; chains: 1; bounding box: 40×33×50 Å

pLDDT: mean 75.01, std 13.27, range [37.69, 93.06]

Secondary structure (DSSP, 8-state):
-PPPPPP-------------EEEEEEEEES--SS--EEEEEEEEBPTTSSBPPGGG-EEEEEE--HHHHHH-HHHHHHHHHHHHHHHHHHHHHHHHHHHHT--